Protein AF-A0A7S1DM50-F1 (afdb_monomer_lite)

pLDDT: mean 84.43, std 5.71, range [54.41, 92.31]

Secondary structure (DSSP, 8-state):
-HHHHHHHHHHTT-HHHHHHHHHHHHHHS-TT-HHHHHHHHHHHHHHHHHHS-HHHHHHHHHHHHHHS-HHHHHHHHHHHHTTSS-HHHHHHHHHHHHHHSTT-HHHHHHHHHT-

InterPro domains:
  IPR011990 Tetratricopeptide-like helical domain superfamily [G3DSA:1.25.40.10] (1-111)
  IPR045209 rRNA biogenesis protein Rrp5 [PTHR23270] (1-113)

Organism: Hemiselmis andersenii (NCBI:txid464988)

Structure (mmCIF, N/CA/C/O backbone):
data_AF-A0A7S1DM50-F1
#
_entry.id   AF-A0A7S1DM50-F1
#
loop_
_atom_site.group_PDB
_atom_site.id
_atom_site.type_symbol
_atom_site.label_atom_id
_atom_site.label_alt_id
_atom_site.label_comp_id
_atom_site.label_asym_id
_atom_site.label_entity_id
_atom_site.label_seq_id
_atom_site.pdbx_PDB_ins_code
_atom_site.Cartn_x
_atom_site.Cartn_y
_atom_site.Cartn_z
_atom_site.occupancy
_atom_site.B_iso_or_equiv
_atom_site.auth_seq_id
_atom_site.auth_comp_id
_atom_site.auth_asym_id
_atom_site.auth_atom_id
_atom_site.pdbx_PDB_model_num
ATOM 1 N N . ILE A 1 1 ? -9.787 2.424 -13.751 1.00 76.31 1 ILE A N 1
ATOM 2 C CA . ILE A 1 1 ? -8.962 2.059 -14.952 1.00 76.31 1 ILE A CA 1
ATOM 3 C C . ILE A 1 1 ? -7.486 1.822 -14.600 1.00 76.31 1 ILE A C 1
ATOM 5 O O . ILE A 1 1 ? -6.900 0.855 -15.076 1.00 76.31 1 ILE A O 1
ATOM 9 N N . TRP A 1 2 ? -6.909 2.631 -13.709 1.00 88.25 2 TRP A N 1
ATOM 10 C CA . TRP A 1 2 ? -5.494 2.584 -13.318 1.00 88.25 2 TRP A CA 1
ATOM 11 C C . TRP A 1 2 ? -4.970 1.227 -12.831 1.00 88.25 2 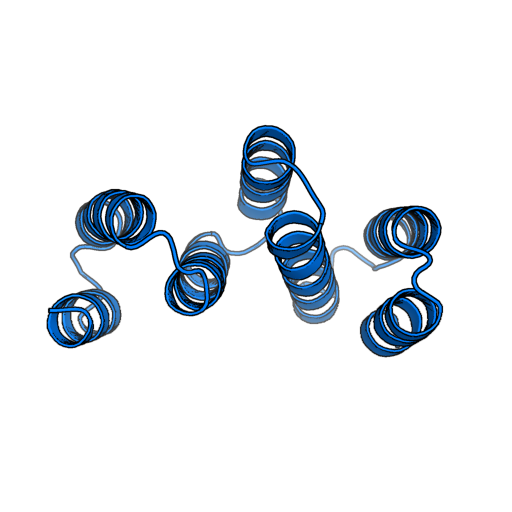TRP A C 1
ATOM 13 O O . TRP A 1 2 ? -3.912 0.806 -13.276 1.00 88.25 2 TRP A O 1
ATOM 23 N N . ILE A 1 3 ? -5.721 0.497 -11.999 1.00 85.12 3 ILE A N 1
ATOM 24 C CA . ILE A 1 3 ? -5.283 -0.811 -11.466 1.00 85.12 3 ILE A CA 1
ATOM 25 C C . ILE A 1 3 ? -5.034 -1.825 -12.590 1.00 85.12 3 ILE A C 1
ATOM 27 O O . ILE A 1 3 ? -4.040 -2.541 -12.569 1.00 85.12 3 ILE A O 1
ATOM 31 N N . LYS A 1 4 ? -5.913 -1.859 -13.602 1.00 86.88 4 LYS A N 1
ATOM 32 C CA . LYS A 1 4 ? -5.754 -2.746 -14.765 1.00 86.88 4 LYS A CA 1
ATOM 33 C C . LYS A 1 4 ? -4.503 -2.386 -15.564 1.00 86.88 4 LYS A C 1
ATOM 35 O O . LYS A 1 4 ? -3.818 -3.270 -16.059 1.00 86.88 4 LYS A O 1
ATOM 40 N N . TYR A 1 5 ? -4.196 -1.093 -15.656 1.00 85.81 5 TYR A N 1
ATOM 41 C CA . TYR A 1 5 ? -3.007 -0.618 -16.350 1.00 85.81 5 TYR A CA 1
ATOM 42 C C . TYR A 1 5 ? -1.718 -0.952 -15.583 1.00 85.81 5 TYR A C 1
ATOM 44 O O . TYR A 1 5 ? -0.751 -1.395 -16.189 1.00 85.81 5 TYR A O 1
ATOM 52 N N . VAL A 1 6 ? -1.724 -0.843 -14.251 1.00 86.81 6 VAL A N 1
ATOM 53 C CA . VAL A 1 6 ? -0.617 -1.311 -13.395 1.00 86.81 6 VAL A CA 1
ATOM 54 C C . VAL A 1 6 ? -0.417 -2.823 -13.537 1.00 86.81 6 VAL A C 1
ATOM 56 O O . VAL A 1 6 ? 0.709 -3.274 -13.717 1.00 86.81 6 VAL A O 1
ATOM 59 N N . ALA A 1 7 ? -1.501 -3.605 -13.524 1.00 85.75 7 ALA A N 1
ATOM 60 C CA . ALA A 1 7 ? -1.441 -5.058 -13.683 1.00 85.75 7 ALA A CA 1
ATOM 61 C C . ALA A 1 7 ? -0.866 -5.489 -15.044 1.00 85.75 7 ALA A C 1
ATOM 63 O O . ALA A 1 7 ? -0.141 -6.477 -15.108 1.00 85.75 7 ALA A O 1
ATOM 64 N N . LEU A 1 8 ? -1.141 -4.737 -16.115 1.00 88.56 8 LEU A N 1
ATOM 65 C CA . LEU A 1 8 ? -0.565 -4.985 -17.438 1.00 88.56 8 LEU A CA 1
ATOM 66 C C . LEU A 1 8 ? 0.966 -4.845 -17.425 1.00 88.56 8 LEU A C 1
ATOM 68 O O . LEU A 1 8 ? 1.663 -5.726 -17.919 1.00 88.56 8 LEU A O 1
ATOM 72 N N . HIS A 1 9 ? 1.490 -3.770 -16.827 1.00 86.06 9 HIS A N 1
ATOM 73 C CA . HIS A 1 9 ? 2.943 -3.579 -16.689 1.00 86.06 9 HIS A CA 1
ATOM 74 C C . HIS A 1 9 ? 3.573 -4.646 -15.793 1.00 86.06 9 HIS A C 1
ATOM 76 O O . HIS A 1 9 ? 4.673 -5.114 -16.077 1.00 86.06 9 HIS A O 1
ATOM 82 N N . LEU A 1 10 ? 2.843 -5.109 -14.775 1.00 84.50 10 LEU A N 1
ATOM 83 C CA . LEU A 1 10 ? 3.293 -6.203 -13.919 1.00 84.50 10 LEU A CA 1
ATOM 84 C C . LEU A 1 10 ? 3.406 -7.536 -14.675 1.00 84.50 10 LEU A C 1
ATOM 86 O O . LEU A 1 10 ? 4.378 -8.260 -14.492 1.00 84.50 10 LEU A O 1
ATOM 90 N N . GLN A 1 11 ? 2.455 -7.842 -15.565 1.00 86.25 11 GLN A N 1
ATOM 91 C CA . GLN A 1 11 ? 2.522 -9.024 -16.438 1.00 86.25 11 GLN A CA 1
ATOM 92 C C . GLN A 1 11 ? 3.702 -8.972 -17.415 1.00 86.25 11 GLN A C 1
ATOM 94 O O . GLN A 1 11 ? 4.223 -10.013 -17.802 1.00 86.25 11 GLN A O 1
ATOM 99 N N . MET A 1 12 ? 4.140 -7.770 -17.790 1.00 87.00 12 MET A N 1
ATOM 100 C CA . MET A 1 12 ? 5.324 -7.549 -18.626 1.00 87.00 12 MET A CA 1
ATOM 101 C C . MET A 1 12 ? 6.633 -7.522 -17.819 1.00 87.00 12 MET A C 1
ATOM 103 O O . MET A 1 12 ? 7.682 -7.243 -18.392 1.00 87.00 12 MET A O 1
ATOM 107 N N . ALA A 1 13 ? 6.578 -7.790 -16.507 1.00 84.56 13 ALA A N 1
ATOM 108 C CA . ALA A 1 13 ? 7.695 -7.678 -15.567 1.00 84.56 13 ALA A CA 1
ATOM 109 C C . ALA A 1 13 ? 8.353 -6.280 -15.525 1.00 84.56 13 ALA A C 1
ATOM 111 O O . ALA A 1 13 ? 9.498 -6.137 -15.099 1.00 84.56 13 ALA A O 1
ATOM 112 N N . ASP A 1 14 ? 7.626 -5.231 -15.924 1.00 88.50 14 ASP A N 1
ATOM 113 C CA . ASP A 1 14 ? 8.122 -3.855 -15.947 1.00 88.50 14 ASP A CA 1
ATOM 114 C C . ASP A 1 14 ? 7.691 -3.100 -14.679 1.00 88.50 14 ASP A C 1
ATOM 116 O O . ASP A 1 14 ? 6.687 -2.378 -14.631 1.00 88.50 14 ASP A O 1
ATOM 120 N N . ILE A 1 15 ? 8.450 -3.328 -13.607 1.00 87.56 15 ILE A N 1
ATOM 121 C CA . ILE A 1 15 ? 8.150 -2.832 -12.257 1.00 87.56 15 ILE A CA 1
ATOM 122 C C . ILE A 1 15 ? 8.304 -1.305 -12.194 1.00 87.56 15 ILE A C 1
ATOM 124 O O . ILE A 1 15 ? 7.476 -0.617 -11.592 1.00 87.56 15 ILE A O 1
ATOM 128 N N . ASP A 1 16 ? 9.313 -0.750 -12.865 1.00 87.81 16 ASP A N 1
ATOM 129 C CA . ASP A 1 16 ? 9.572 0.691 -12.852 1.00 87.81 16 ASP A CA 1
ATOM 130 C C . ASP A 1 16 ? 8.499 1.470 -13.612 1.00 87.81 16 ASP A C 1
ATOM 132 O O . ASP A 1 16 ? 8.023 2.507 -13.129 1.00 87.81 16 ASP A O 1
ATOM 136 N N . LYS A 1 17 ? 8.016 0.949 -14.751 1.00 89.06 17 LYS A N 1
ATOM 137 C CA . LYS A 1 17 ? 6.850 1.550 -15.413 1.00 89.06 17 LYS A CA 1
ATOM 138 C C . LYS A 1 17 ? 5.594 1.414 -14.568 1.00 89.06 17 LYS A C 1
ATOM 140 O O . LYS A 1 17 ? 4.831 2.377 -14.487 1.00 89.06 17 LYS A O 1
ATOM 145 N N . ALA A 1 18 ? 5.381 0.286 -13.892 1.00 89.62 18 ALA A N 1
ATOM 146 C CA . ALA A 1 18 ? 4.245 0.128 -12.988 1.00 89.62 18 ALA A CA 1
ATOM 147 C C . ALA A 1 18 ? 4.274 1.159 -11.835 1.00 89.62 18 ALA A C 1
ATOM 149 O O . ALA A 1 18 ? 3.249 1.793 -11.558 1.00 89.62 18 ALA A O 1
ATOM 150 N N . ARG A 1 19 ? 5.446 1.437 -11.241 1.00 89.50 19 ARG A N 1
ATOM 151 C CA . ARG A 1 19 ? 5.634 2.526 -10.259 1.00 89.50 19 ARG A CA 1
ATOM 152 C C . ARG A 1 19 ? 5.317 3.898 -10.849 1.00 89.50 19 ARG A C 1
ATOM 154 O O . ARG A 1 19 ? 4.571 4.673 -10.243 1.00 89.50 19 ARG A O 1
ATOM 161 N N . ALA A 1 20 ? 5.832 4.193 -12.042 1.00 91.38 20 ALA A N 1
ATOM 162 C CA . ALA A 1 20 ? 5.581 5.460 -12.727 1.00 91.38 20 ALA A CA 1
ATOM 163 C C . ALA A 1 20 ? 4.089 5.661 -13.041 1.00 91.38 20 ALA A C 1
ATOM 165 O O . ALA A 1 20 ? 3.559 6.768 -12.903 1.00 91.38 20 ALA A O 1
ATOM 166 N N . VAL A 1 21 ? 3.385 4.587 -13.408 1.00 92.31 21 VAL A N 1
ATOM 167 C CA . VAL A 1 21 ? 1.937 4.598 -13.629 1.00 92.31 21 VAL A CA 1
ATOM 168 C C . VAL A 1 21 ? 1.181 4.886 -12.337 1.00 92.31 21 VAL A C 1
ATOM 170 O O . VAL A 1 21 ? 0.300 5.744 -12.355 1.00 92.31 21 VAL A O 1
ATOM 173 N N . CYS A 1 22 ? 1.533 4.246 -11.218 1.00 90.62 22 CYS A N 1
ATOM 174 C CA . CYS A 1 22 ? 0.941 4.554 -9.913 1.00 90.62 22 CYS A CA 1
ATOM 175 C C . CYS A 1 22 ? 1.150 6.028 -9.537 1.00 90.62 22 CYS A C 1
ATOM 177 O O . CYS A 1 22 ? 0.199 6.709 -9.156 1.00 90.62 22 CYS A O 1
ATOM 179 N N . ALA A 1 23 ? 2.366 6.555 -9.704 1.00 90.00 23 ALA A N 1
ATOM 180 C CA . ALA A 1 23 ? 2.671 7.956 -9.414 1.00 90.00 23 ALA A CA 1
ATOM 181 C C . ALA A 1 23 ? 1.882 8.928 -10.311 1.00 90.00 23 ALA A C 1
ATOM 183 O O . ALA A 1 23 ? 1.382 9.949 -9.836 1.00 90.00 23 ALA A O 1
ATOM 184 N N . ARG A 1 24 ? 1.726 8.608 -11.602 1.00 92.31 24 ARG A N 1
ATOM 185 C CA . ARG A 1 24 ? 0.893 9.389 -12.527 1.00 92.31 24 ARG A CA 1
ATOM 186 C C . ARG A 1 24 ? -0.580 9.330 -12.127 1.00 92.31 24 ARG A C 1
ATOM 188 O O . ARG A 1 24 ? -1.221 10.372 -12.064 1.00 92.31 24 ARG A O 1
ATOM 195 N N . ALA A 1 25 ? -1.093 8.145 -11.808 1.00 91.38 25 ALA A N 1
ATOM 196 C CA . ALA A 1 25 ? -2.472 7.957 -11.378 1.00 91.38 25 ALA A CA 1
ATOM 197 C C . ALA A 1 25 ? -2.792 8.803 -10.137 1.00 91.38 25 ALA A C 1
ATOM 199 O O . ALA A 1 25 ? -3.779 9.529 -10.137 1.00 91.38 25 ALA A O 1
ATOM 200 N N . LEU A 1 26 ? -1.921 8.793 -9.122 1.00 88.75 26 LEU A N 1
ATOM 201 C CA . LEU A 1 26 ? -2.103 9.590 -7.904 1.00 88.75 26 LEU A CA 1
ATOM 202 C C . LEU A 1 26 ? -2.120 11.105 -8.162 1.00 88.75 26 LEU A C 1
ATOM 204 O O . LEU A 1 26 ? -2.826 11.823 -7.461 1.00 88.75 26 LEU A O 1
ATOM 208 N N . LYS A 1 27 ? -1.384 11.588 -9.171 1.00 89.69 27 LYS A N 1
ATOM 209 C CA . LYS A 1 27 ? -1.407 13.001 -9.589 1.00 89.69 27 LYS A CA 1
ATOM 210 C C . LYS A 1 27 ? -2.635 13.359 -10.429 1.00 89.69 27 LYS A C 1
ATOM 212 O O . LYS A 1 27 ? -3.074 14.502 -10.399 1.00 89.69 27 LYS A O 1
ATOM 217 N N . SER A 1 28 ? -3.149 12.414 -11.215 1.00 89.75 28 SER A N 1
ATOM 218 C CA . SER A 1 28 ? -4.261 12.644 -12.144 1.00 89.75 28 SER A CA 1
ATOM 219 C C . SER A 1 28 ? -5.640 12.433 -11.519 1.00 89.75 28 SER A C 1
ATOM 221 O O . SER A 1 28 ? -6.607 13.035 -11.978 1.00 89.75 28 SER A O 1
ATOM 223 N N . ILE A 1 29 ? -5.758 11.572 -10.506 1.00 88.56 29 ILE A N 1
ATOM 224 C CA . ILE A 1 29 ? -7.027 11.314 -9.818 1.00 88.56 29 ILE A CA 1
ATOM 225 C C . ILE A 1 29 ? -7.431 12.552 -9.013 1.00 88.56 29 ILE A C 1
ATOM 227 O O . ILE A 1 29 ? -6.640 13.110 -8.252 1.00 88.56 29 ILE A O 1
ATOM 231 N N . ASN A 1 30 ? -8.687 12.972 -9.167 1.00 87.19 30 ASN A N 1
ATOM 232 C CA . ASN A 1 30 ? -9.244 14.085 -8.408 1.00 87.19 30 ASN A CA 1
ATOM 233 C C . ASN A 1 30 ? -9.265 13.737 -6.911 1.00 87.19 30 ASN A C 1
ATOM 235 O O . ASN A 1 30 ? -9.648 12.634 -6.533 1.00 87.19 30 ASN A O 1
ATOM 239 N N . PHE A 1 31 ? -8.911 14.686 -6.043 1.00 82.19 31 PHE A N 1
ATOM 240 C CA . PHE A 1 31 ? -8.912 14.489 -4.591 1.00 82.19 31 PHE A CA 1
ATOM 241 C C . PHE A 1 31 ? -10.275 14.053 -4.029 1.00 82.19 31 PHE A C 1
ATOM 243 O O . PHE A 1 31 ? -10.311 13.420 -2.979 1.00 82.19 31 PHE A O 1
ATOM 250 N N . ARG A 1 32 ? -11.379 14.371 -4.723 1.00 86.56 32 ARG A N 1
ATOM 251 C CA . ARG A 1 32 ? -12.737 13.933 -4.359 1.00 86.56 32 ARG A CA 1
ATOM 252 C C . ARG A 1 32 ? -12.969 12.435 -4.584 1.00 86.56 32 ARG A C 1
ATOM 254 O O . ARG A 1 32 ? -13.818 11.847 -3.926 1.00 86.56 32 ARG A O 1
ATOM 261 N N . GLU A 1 33 ? -12.204 11.814 -5.479 1.00 87.19 33 GLU A N 1
ATOM 262 C CA . GLU A 1 33 ? -12.284 10.387 -5.805 1.00 87.19 33 GLU A CA 1
ATOM 263 C C . GLU A 1 33 ? -11.424 9.558 -4.838 1.00 87.19 33 GLU A C 1
ATOM 265 O O . GLU A 1 33 ? -10.468 8.872 -5.218 1.00 87.19 33 GLU A O 1
ATOM 270 N N . GLU A 1 34 ? -11.752 9.626 -3.545 1.00 85.12 34 GLU A N 1
ATOM 271 C CA . GLU A 1 34 ? -10.983 8.962 -2.486 1.00 85.12 34 GLU A CA 1
ATOM 272 C C . GLU A 1 34 ? -10.884 7.444 -2.687 1.00 85.12 34 GLU A C 1
ATOM 274 O O . GLU A 1 34 ? -9.853 6.847 -2.377 1.00 85.12 34 GLU A O 1
ATOM 279 N N . GLY A 1 35 ? -11.934 6.819 -3.232 1.00 86.38 35 GLY A N 1
ATOM 280 C CA . GLY A 1 35 ? -11.975 5.381 -3.500 1.00 86.38 35 GLY A CA 1
ATOM 281 C C . GLY A 1 35 ? -11.000 4.952 -4.597 1.00 86.38 35 GLY A C 1
ATOM 282 O O . GLY A 1 35 ? -10.229 4.012 -4.402 1.00 86.38 35 GLY A O 1
ATOM 283 N N . GLU A 1 36 ? -10.982 5.658 -5.732 1.00 86.88 36 GLU A N 1
ATOM 284 C CA . GLU A 1 36 ? -10.020 5.383 -6.806 1.00 86.88 36 GLU A CA 1
ATOM 285 C C . GLU A 1 36 ? -8.584 5.611 -6.323 1.00 86.88 36 GLU A C 1
ATOM 287 O O . GLU A 1 36 ? -7.715 4.766 -6.553 1.00 86.88 36 GLU A O 1
ATOM 292 N N . ARG A 1 37 ? -8.338 6.703 -5.587 1.00 88.38 37 ARG A N 1
ATOM 293 C CA . ARG A 1 37 ? -7.009 7.006 -5.043 1.00 88.38 37 ARG A CA 1
ATOM 294 C C . ARG A 1 37 ? -6.549 5.951 -4.038 1.00 88.38 37 ARG A C 1
ATOM 296 O O . ARG A 1 37 ? -5.410 5.492 -4.111 1.00 88.38 37 ARG A O 1
ATOM 303 N N . PHE A 1 38 ? -7.436 5.530 -3.138 1.00 8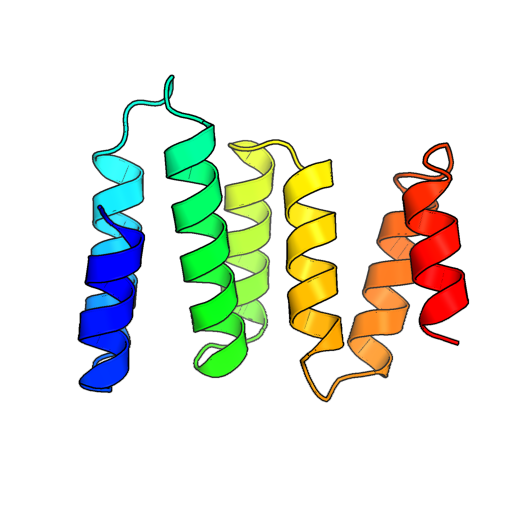9.75 38 PHE A N 1
ATOM 304 C CA . PHE A 1 38 ? -7.167 4.456 -2.184 1.00 89.75 38 PHE A CA 1
ATOM 305 C C . PHE A 1 38 ? -6.763 3.165 -2.900 1.00 89.75 38 PHE A C 1
ATOM 307 O O . PHE A 1 38 ? -5.760 2.551 -2.545 1.00 89.75 38 PHE A O 1
ATOM 314 N N . ASN A 1 39 ? -7.489 2.786 -3.951 1.00 90.38 39 ASN A N 1
ATOM 315 C CA . ASN A 1 39 ? -7.183 1.577 -4.706 1.00 90.38 39 ASN A CA 1
ATOM 316 C C . ASN A 1 39 ? -5.809 1.637 -5.393 1.00 90.38 39 ASN A C 1
ATOM 318 O O . ASN A 1 39 ? -5.107 0.627 -5.447 1.00 90.38 39 ASN A O 1
ATOM 322 N N . VAL A 1 40 ? -5.400 2.808 -5.893 1.00 91.62 40 VAL A N 1
ATOM 323 C CA . VAL A 1 40 ? -4.059 3.000 -6.467 1.00 91.62 40 VAL A CA 1
ATOM 324 C C . VAL A 1 40 ? -2.974 2.902 -5.395 1.00 91.62 40 VAL A C 1
ATOM 326 O O . VAL A 1 40 ? -1.957 2.256 -5.636 1.00 91.62 40 VAL A O 1
ATOM 329 N N . TYR A 1 41 ? -3.190 3.466 -4.203 1.00 92.00 41 TYR A N 1
ATOM 330 C CA . TYR A 1 41 ? -2.255 3.286 -3.087 1.00 92.00 41 TYR A CA 1
ATOM 331 C C . TYR A 1 41 ? -2.119 1.818 -2.687 1.00 92.00 41 TYR A C 1
ATOM 333 O O . TYR A 1 41 ? -1.001 1.343 -2.527 1.00 92.00 41 TYR A O 1
ATOM 341 N N . VAL A 1 42 ? -3.224 1.075 -2.592 1.00 89.94 42 VAL A N 1
ATOM 342 C CA . VAL A 1 42 ? -3.182 -0.367 -2.305 1.00 89.94 42 VAL A CA 1
ATOM 343 C C . VAL A 1 42 ? -2.410 -1.121 -3.390 1.00 89.94 42 VAL A C 1
ATOM 345 O O . VAL A 1 42 ? -1.573 -1.960 -3.070 1.00 89.94 42 VAL A O 1
ATOM 348 N N . ALA A 1 43 ? -2.629 -0.802 -4.670 1.00 89.75 43 ALA A N 1
ATOM 349 C CA . ALA A 1 43 ? -1.872 -1.401 -5.768 1.00 89.75 43 ALA A CA 1
ATOM 350 C C . ALA A 1 43 ? -0.367 -1.091 -5.675 1.00 89.75 43 ALA A C 1
ATOM 352 O O . ALA A 1 43 ? 0.453 -1.985 -5.867 1.00 89.75 43 ALA A O 1
ATOM 353 N N . ARG A 1 44 ? -0.002 0.149 -5.324 1.00 90.00 44 ARG A N 1
ATOM 354 C CA . ARG A 1 44 ? 1.395 0.556 -5.126 1.00 90.00 44 ARG A CA 1
ATOM 355 C C . ARG A 1 44 ? 2.040 -0.162 -3.939 1.00 90.00 44 ARG A C 1
ATOM 357 O O . ARG A 1 44 ? 3.150 -0.655 -4.079 1.00 90.00 44 ARG A O 1
ATOM 364 N N . LEU A 1 45 ? 1.340 -0.277 -2.809 1.00 90.75 45 LEU A N 1
ATOM 365 C CA . LEU A 1 45 ? 1.828 -0.999 -1.627 1.00 90.75 45 LEU A CA 1
ATOM 366 C C . LEU A 1 45 ? 2.011 -2.498 -1.903 1.00 90.75 45 LEU A C 1
ATOM 368 O O . LEU A 1 45 ? 3.009 -3.071 -1.482 1.00 90.75 45 LEU A O 1
ATOM 372 N N . ASN A 1 46 ? 1.097 -3.126 -2.651 1.00 88.50 46 ASN A N 1
ATOM 373 C CA . ASN A 1 46 ? 1.260 -4.518 -3.089 1.00 88.50 46 ASN A CA 1
ATOM 374 C C . ASN A 1 46 ? 2.526 -4.699 -3.936 1.00 88.50 46 ASN A C 1
ATOM 376 O O . ASN A 1 46 ? 3.256 -5.668 -3.758 1.00 88.50 46 ASN A O 1
ATOM 380 N N . LEU A 1 47 ? 2.786 -3.756 -4.844 1.00 87.81 47 LEU A N 1
ATOM 381 C CA . LEU A 1 47 ? 3.952 -3.796 -5.716 1.00 87.81 47 LEU A CA 1
ATOM 382 C C . LEU A 1 47 ? 5.255 -3.638 -4.924 1.00 87.81 47 LEU A C 1
ATOM 384 O O . LEU A 1 47 ? 6.161 -4.449 -5.100 1.00 87.81 47 LEU A O 1
ATOM 388 N N . GLU A 1 48 ? 5.337 -2.664 -4.013 1.00 87.38 48 GLU A N 1
ATOM 389 C CA . GLU A 1 48 ? 6.533 -2.495 -3.173 1.00 87.38 48 GLU A CA 1
ATOM 390 C C . GLU A 1 48 ? 6.724 -3.653 -2.187 1.00 87.38 48 GLU A C 1
ATOM 392 O O . GLU A 1 48 ? 7.855 -4.022 -1.898 1.00 87.38 48 GLU A O 1
ATOM 397 N N . SER A 1 49 ? 5.648 -4.286 -1.713 1.00 85.56 49 SER A N 1
ATOM 398 C CA . SER A 1 49 ? 5.775 -5.470 -0.857 1.00 85.56 49 SER A CA 1
ATOM 399 C C . SER A 1 49 ? 6.319 -6.694 -1.597 1.00 85.56 49 SER A C 1
ATOM 401 O O . SER A 1 49 ? 6.884 -7.569 -0.950 1.00 85.56 49 SER A O 1
ATOM 403 N N . MET A 1 50 ? 6.113 -6.795 -2.914 1.00 84.12 50 MET A N 1
ATOM 404 C CA . MET A 1 50 ? 6.579 -7.932 -3.718 1.00 84.12 50 MET A CA 1
ATOM 405 C C . MET A 1 50 ? 7.953 -7.698 -4.353 1.00 84.12 50 MET A C 1
AT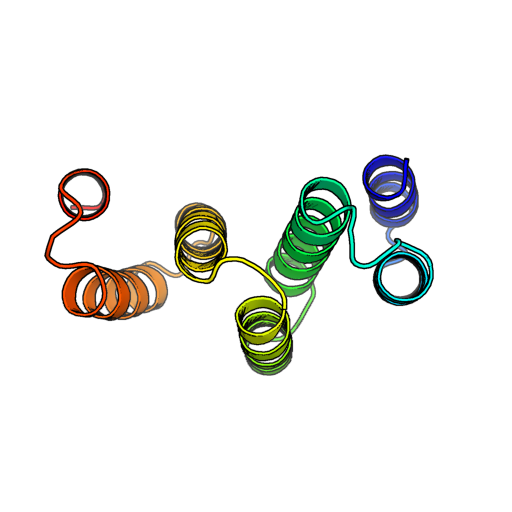OM 407 O O . MET A 1 50 ? 8.718 -8.645 -4.507 1.00 84.12 50 MET A O 1
ATOM 411 N N . TYR A 1 51 ? 8.258 -6.459 -4.745 1.00 84.38 51 TYR A N 1
ATOM 412 C CA . TYR A 1 51 ? 9.430 -6.133 -5.571 1.00 84.38 51 TYR A CA 1
ATOM 413 C C . TYR A 1 51 ? 10.261 -4.955 -5.047 1.00 84.38 51 TYR A C 1
ATOM 415 O O . TYR A 1 51 ? 11.261 -4.580 -5.661 1.00 84.38 51 TYR A O 1
ATOM 423 N N . GLY A 1 52 ? 9.810 -4.307 -3.977 1.00 81.81 52 GLY A N 1
ATOM 424 C CA . GLY A 1 52 ? 10.455 -3.142 -3.390 1.00 81.81 52 GLY A CA 1
ATOM 425 C C . GLY A 1 52 ? 11.234 -3.474 -2.128 1.00 81.81 52 GLY A C 1
ATOM 426 O O . GLY A 1 52 ? 11.414 -4.631 -1.746 1.00 81.81 52 GLY A O 1
ATOM 427 N N . THR A 1 53 ? 11.693 -2.417 -1.466 1.00 84.56 53 THR A N 1
ATOM 428 C CA . THR A 1 53 ? 12.302 -2.509 -0.142 1.00 84.56 53 THR A CA 1
ATOM 429 C C . THR A 1 53 ? 11.287 -2.164 0.942 1.00 84.56 53 THR A C 1
ATOM 431 O O . THR A 1 53 ? 10.283 -1.480 0.719 1.00 84.56 53 THR A O 1
ATOM 434 N N . ARG A 1 54 ? 11.567 -2.603 2.171 1.00 80.94 54 ARG A N 1
ATOM 435 C CA . ARG A 1 54 ? 10.727 -2.270 3.325 1.00 80.94 54 ARG A CA 1
ATOM 436 C C . ARG A 1 54 ? 10.707 -0.770 3.627 1.00 80.94 54 ARG A C 1
ATOM 438 O O . ARG A 1 54 ? 9.697 -0.268 4.113 1.00 80.94 54 ARG A O 1
ATOM 445 N N . GLU A 1 55 ? 11.796 -0.063 3.342 1.00 84.94 55 GLU A N 1
ATOM 446 C CA . GLU A 1 55 ? 11.892 1.386 3.534 1.00 84.94 55 GLU A CA 1
ATOM 447 C C . GLU A 1 55 ? 10.953 2.127 2.579 1.00 84.94 55 GLU A C 1
ATOM 449 O O . GLU A 1 55 ? 10.153 2.955 3.024 1.00 84.94 55 GLU A O 1
ATOM 454 N N . ASP A 1 56 ? 10.963 1.752 1.297 1.00 85.50 56 ASP A N 1
ATOM 455 C CA . ASP A 1 56 ? 10.065 2.320 0.288 1.00 85.50 56 ASP A CA 1
ATOM 456 C C . ASP A 1 56 ? 8.599 2.036 0.623 1.00 85.50 56 ASP A C 1
ATOM 458 O O . ASP A 1 56 ? 7.759 2.940 0.583 1.00 85.50 56 ASP A O 1
ATOM 462 N N . LEU A 1 57 ? 8.291 0.799 1.029 1.00 87.12 57 LEU A N 1
ATOM 463 C CA . LEU A 1 57 ? 6.947 0.408 1.450 1.00 87.12 57 LEU A CA 1
ATOM 464 C C . LEU A 1 57 ? 6.446 1.278 2.612 1.00 87.12 57 LEU A C 1
ATOM 466 O O . LEU A 1 57 ? 5.322 1.784 2.566 1.00 87.12 57 LEU A O 1
ATOM 470 N N . MET A 1 58 ? 7.274 1.472 3.643 1.00 85.81 58 MET A N 1
ATOM 471 C CA . MET A 1 58 ? 6.911 2.266 4.819 1.00 85.81 58 MET A CA 1
ATOM 472 C C . MET A 1 58 ? 6.773 3.754 4.488 1.00 85.81 58 MET A C 1
ATOM 474 O O . MET A 1 58 ? 5.794 4.374 4.902 1.00 85.81 58 MET A O 1
ATOM 478 N N . SER A 1 59 ? 7.680 4.312 3.681 1.00 89.31 59 SER A N 1
ATOM 479 C CA . SER A 1 59 ? 7.594 5.700 3.208 1.00 89.31 59 SER A CA 1
ATOM 480 C C . SER A 1 59 ? 6.285 5.956 2.450 1.00 89.31 59 SER A C 1
ATOM 482 O O . SER A 1 59 ? 5.544 6.900 2.742 1.00 89.31 59 SER A O 1
ATOM 484 N N . GLN A 1 60 ? 5.934 5.051 1.532 1.00 88.56 60 GLN A N 1
ATOM 485 C CA . GLN A 1 60 ? 4.692 5.135 0.766 1.00 88.56 60 GLN A CA 1
ATOM 486 C C . GLN A 1 60 ? 3.449 4.937 1.630 1.00 88.56 60 GLN A C 1
ATOM 488 O O . GLN A 1 60 ? 2.427 5.591 1.411 1.00 88.56 60 GLN A O 1
ATOM 493 N N . PHE A 1 61 ? 3.522 4.068 2.635 1.00 88.56 61 PHE A N 1
ATOM 494 C CA . PHE A 1 61 ? 2.435 3.866 3.581 1.00 88.56 61 PHE A CA 1
ATOM 495 C C . PHE A 1 61 ? 2.164 5.108 4.438 1.00 88.56 61 PHE A C 1
ATOM 497 O O . PHE A 1 61 ? 1.002 5.464 4.658 1.00 88.56 61 PHE A O 1
ATOM 504 N N . GLU A 1 62 ? 3.210 5.793 4.899 1.00 88.44 62 GLU A N 1
ATOM 505 C CA . GLU A 1 62 ? 3.076 7.041 5.650 1.00 88.44 62 GLU A CA 1
ATOM 506 C C . GLU A 1 62 ? 2.455 8.154 4.804 1.00 88.44 62 GLU A C 1
ATOM 508 O O . GLU A 1 62 ? 1.566 8.865 5.278 1.00 88.44 62 GLU A O 1
ATOM 513 N N . GLU A 1 63 ? 2.872 8.282 3.542 1.00 88.56 63 GLU A N 1
ATOM 514 C CA . GLU A 1 63 ? 2.274 9.221 2.591 1.00 88.56 63 GLU A CA 1
ATOM 515 C C . GLU A 1 63 ? 0.791 8.895 2.350 1.00 88.56 63 GLU A C 1
ATOM 517 O O . GLU A 1 63 ? -0.076 9.769 2.459 1.00 88.56 63 GLU A O 1
ATOM 522 N N . ALA A 1 64 ? 0.477 7.619 2.116 1.00 88.69 64 ALA A N 1
ATOM 523 C CA . ALA A 1 64 ? -0.887 7.153 1.910 1.00 88.69 64 ALA A CA 1
ATOM 524 C C . ALA A 1 64 ? -1.779 7.433 3.133 1.00 88.69 64 ALA A C 1
ATOM 526 O O . ALA A 1 64 ? -2.919 7.866 2.965 1.00 88.69 64 ALA A O 1
ATOM 527 N N . CYS A 1 65 ? -1.268 7.246 4.357 1.00 87.94 65 CYS A N 1
ATOM 528 C CA . CYS A 1 65 ? -2.006 7.502 5.599 1.00 87.94 65 CYS A CA 1
ATOM 529 C C . CYS A 1 65 ? -2.337 8.982 5.832 1.00 87.94 65 CYS A C 1
ATOM 531 O O . CYS A 1 65 ? -3.280 9.269 6.567 1.00 87.94 65 CYS A O 1
ATOM 533 N N . LYS A 1 66 ? -1.573 9.917 5.251 1.00 86.62 66 LYS A N 1
ATOM 534 C CA . LYS A 1 66 ? -1.872 11.360 5.327 1.00 86.62 66 LYS A CA 1
ATOM 535 C C . LYS A 1 66 ? -3.027 11.749 4.411 1.00 86.62 66 LYS A C 1
ATOM 537 O O . LYS A 1 66 ? -3.743 12.704 4.693 1.00 86.62 66 LYS A O 1
ATOM 542 N N . LEU A 1 67 ? -3.175 11.032 3.301 1.00 83.75 67 LEU A N 1
ATOM 543 C CA . LEU A 1 67 ? -4.126 11.369 2.252 1.00 83.75 67 LEU A CA 1
ATOM 544 C C . LEU A 1 67 ? -5.426 10.573 2.388 1.00 83.75 67 LEU A C 1
ATOM 546 O O . LEU A 1 67 ? -6.499 11.139 2.208 1.00 83.75 67 LEU A O 1
ATOM 550 N N . CYS A 1 68 ? -5.355 9.281 2.701 1.00 84.69 68 CYS A N 1
ATOM 551 C CA . CYS A 1 68 ? -6.510 8.386 2.784 1.00 84.69 68 CYS A CA 1
ATOM 552 C C . CYS A 1 68 ? -6.817 7.974 4.231 1.00 84.69 68 CYS A C 1
ATOM 554 O O . CYS A 1 68 ? -6.001 8.157 5.129 1.00 84.69 68 CYS A O 1
ATOM 556 N N . ASP A 1 69 ? -7.980 7.347 4.444 1.00 86.06 69 ASP A N 1
ATOM 557 C CA . ASP A 1 69 ? -8.368 6.805 5.752 1.00 86.06 69 ASP A CA 1
ATOM 558 C C . ASP A 1 69 ? -7.293 5.832 6.286 1.00 86.06 69 ASP A C 1
ATOM 560 O O . ASP A 1 69 ? -7.094 4.741 5.720 1.00 86.06 69 ASP A O 1
ATOM 564 N N . PRO A 1 70 ? -6.623 6.179 7.401 1.00 85.00 70 PRO A N 1
ATOM 565 C CA . PRO A 1 70 ? -5.526 5.387 7.923 1.00 85.00 70 PRO A CA 1
ATOM 566 C C . PRO A 1 70 ? -6.007 4.009 8.375 1.00 85.00 70 PRO A C 1
ATOM 568 O O . PRO A 1 70 ? -5.294 3.031 8.176 1.00 85.00 70 PRO A O 1
ATOM 571 N N . LYS A 1 71 ? -7.222 3.869 8.920 1.00 83.94 71 LYS A N 1
ATOM 572 C CA . LYS A 1 71 ? -7.722 2.572 9.395 1.00 83.94 71 LYS A CA 1
ATOM 573 C C . LYS A 1 71 ? -7.873 1.584 8.240 1.00 83.94 71 LYS A C 1
ATOM 575 O O . LYS A 1 71 ? -7.492 0.418 8.373 1.00 83.94 71 LYS A O 1
ATOM 580 N N . LYS A 1 72 ? -8.391 2.043 7.096 1.00 86.75 72 LYS A N 1
ATOM 581 C CA . LYS A 1 72 ? -8.519 1.205 5.894 1.00 86.75 72 LYS A CA 1
ATOM 582 C C . LYS A 1 72 ? -7.150 0.791 5.361 1.00 86.75 72 LYS A C 1
ATOM 584 O O . LYS A 1 72 ? -6.963 -0.384 5.060 1.00 86.75 72 LYS A O 1
ATOM 589 N N . LEU A 1 73 ? -6.189 1.714 5.314 1.00 88.31 73 LEU A N 1
ATOM 590 C CA . LEU A 1 73 ? -4.827 1.419 4.860 1.00 88.31 73 LEU A CA 1
ATOM 591 C C . LEU A 1 73 ? -4.095 0.440 5.778 1.00 88.31 73 LEU A C 1
ATOM 593 O O . LEU A 1 73 ? -3.522 -0.521 5.279 1.00 88.31 73 LEU A O 1
ATOM 597 N N . HIS A 1 74 ? -4.160 0.620 7.101 1.00 86.81 74 HIS A N 1
ATOM 598 C CA . HIS A 1 74 ? -3.557 -0.325 8.051 1.00 86.81 74 HIS A CA 1
ATOM 599 C C . HIS A 1 74 ? -4.166 -1.725 7.880 1.00 86.81 74 HIS A C 1
ATOM 601 O O . HIS A 1 74 ? -3.448 -2.716 7.910 1.00 86.81 74 HIS A O 1
ATOM 607 N N . THR A 1 75 ? -5.480 -1.813 7.641 1.00 85.50 75 THR A N 1
ATOM 608 C CA . THR A 1 75 ? -6.157 -3.098 7.396 1.00 85.50 75 THR A CA 1
ATOM 609 C C . THR A 1 75 ? -5.701 -3.761 6.093 1.00 85.50 75 THR A C 1
ATOM 611 O O . THR A 1 75 ? -5.558 -4.980 6.050 1.00 85.50 75 THR A O 1
ATOM 614 N N . GLN A 1 76 ? -5.484 -2.979 5.030 1.00 88.56 76 GLN A N 1
ATOM 615 C CA . GLN A 1 76 ? -4.964 -3.504 3.766 1.00 88.56 76 GLN A CA 1
ATOM 616 C C . GLN A 1 76 ? -3.514 -3.948 3.908 1.00 88.56 76 GLN A C 1
ATOM 618 O O . GLN A 1 76 ? -3.206 -5.069 3.533 1.00 88.56 76 GLN A O 1
ATOM 623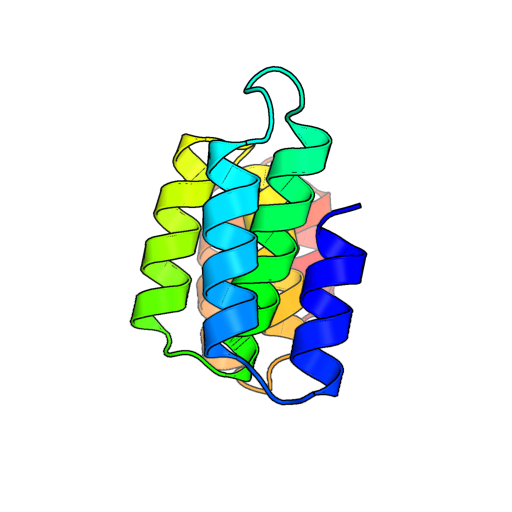 N N . LEU A 1 77 ? -2.654 -3.124 4.514 1.00 86.19 77 LEU A N 1
ATOM 624 C CA . LEU A 1 77 ? -1.250 -3.469 4.721 1.00 86.19 77 LEU A CA 1
ATOM 625 C C . LEU A 1 77 ? -1.097 -4.731 5.579 1.00 86.19 77 LEU A C 1
ATOM 627 O O . LEU A 1 77 ? -0.269 -5.577 5.273 1.00 86.19 77 LEU A O 1
ATOM 631 N N . LEU A 1 78 ? -1.954 -4.912 6.587 1.00 84.56 78 LEU A N 1
ATOM 632 C CA . LEU A 1 78 ? -2.036 -6.169 7.331 1.00 84.56 78 LEU A CA 1
ATOM 633 C C . LEU A 1 78 ? -2.341 -7.365 6.432 1.00 84.56 78 LEU A C 1
ATOM 635 O O . LEU A 1 78 ? -1.643 -8.361 6.517 1.00 84.56 78 LEU A O 1
ATOM 639 N N . GLY A 1 79 ? -3.324 -7.252 5.538 1.00 83.75 79 GLY A N 1
ATOM 640 C CA . GLY A 1 79 ? -3.635 -8.318 4.581 1.00 83.75 79 GLY A CA 1
ATOM 641 C C . GLY A 1 79 ? -2.531 -8.575 3.549 1.00 83.75 79 GLY A C 1
ATOM 642 O O . GLY A 1 79 ? -2.500 -9.647 2.952 1.00 83.75 79 GLY A O 1
ATOM 643 N N . ILE A 1 80 ? -1.641 -7.606 3.316 1.00 85.06 80 ILE A N 1
ATOM 644 C CA . ILE A 1 80 ? -0.440 -7.779 2.488 1.00 85.06 80 ILE A CA 1
ATOM 645 C C . ILE A 1 80 ? 0.621 -8.542 3.281 1.00 85.06 80 ILE A C 1
ATOM 647 O O . ILE A 1 80 ? 1.144 -9.534 2.785 1.00 85.06 80 ILE A O 1
ATOM 651 N N . PHE A 1 81 ? 0.881 -8.137 4.525 1.00 82.31 81 PHE A N 1
ATOM 652 C CA . PHE A 1 81 ? 1.833 -8.813 5.406 1.00 82.31 81 PHE A CA 1
ATOM 653 C C . PHE A 1 81 ? 1.403 -10.238 5.776 1.00 82.31 81 PHE A C 1
ATOM 655 O O . PHE A 1 81 ? 2.247 -11.118 5.785 1.00 82.31 81 PHE A O 1
ATOM 662 N N . GLU A 1 82 ? 0.105 -10.497 5.965 1.00 82.12 82 GLU A N 1
ATOM 663 C CA . GLU A 1 82 ? -0.453 -11.850 6.154 1.00 82.12 82 GLU A CA 1
ATOM 664 C C . GLU A 1 82 ? -0.176 -12.784 4.967 1.00 82.12 82 GLU A 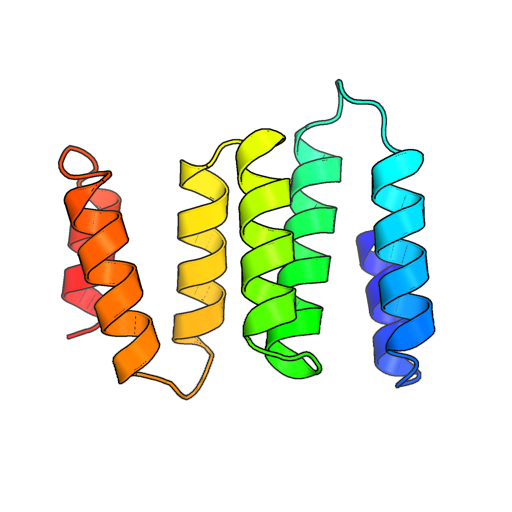C 1
ATOM 666 O O . GLU A 1 82 ? -0.134 -13.998 5.136 1.00 82.12 82 GLU A O 1
ATOM 671 N N . LYS A 1 83 ? -0.031 -12.233 3.756 1.00 78.94 83 LYS A N 1
ATOM 672 C CA . LYS A 1 83 ? 0.347 -13.001 2.560 1.00 78.94 83 LYS A CA 1
ATOM 673 C C . LYS A 1 83 ? 1.858 -13.111 2.385 1.00 78.94 83 LYS A C 1
ATOM 675 O O . LYS A 1 83 ? 2.303 -13.937 1.593 1.00 78.94 83 LYS A O 1
ATOM 680 N N . GLY A 1 84 ? 2.618 -12.245 3.047 1.00 72.50 84 GLY A N 1
ATOM 681 C CA . GLY A 1 84 ? 4.068 -12.331 3.113 1.00 72.50 84 GLY A CA 1
ATOM 682 C C . GLY A 1 84 ? 4.499 -13.391 4.125 1.00 72.50 84 GLY A C 1
ATOM 683 O O . GLY A 1 84 ? 3.771 -13.699 5.063 1.00 72.50 84 GLY A O 1
ATOM 684 N N . ASP A 1 85 ? 5.701 -13.933 3.952 1.00 67.06 85 ASP A N 1
ATOM 685 C CA . ASP A 1 85 ? 6.246 -14.983 4.830 1.00 67.06 85 ASP A CA 1
ATOM 686 C C . ASP A 1 85 ? 6.851 -14.415 6.142 1.00 67.06 85 ASP A C 1
ATOM 688 O O . ASP A 1 85 ? 7.377 -15.130 6.992 1.00 67.06 85 ASP A O 1
ATOM 692 N N . ASP A 1 86 ? 6.753 -13.096 6.350 1.00 74.00 86 ASP A N 1
ATOM 693 C CA . ASP A 1 86 ? 7.352 -12.388 7.485 1.00 74.00 86 ASP A CA 1
ATOM 694 C C . ASP A 1 86 ? 6.417 -12.345 8.708 1.00 74.00 86 ASP A C 1
ATOM 696 O O . ASP A 1 86 ? 5.891 -11.295 9.109 1.00 74.00 86 ASP A O 1
ATOM 700 N N . ALA A 1 87 ? 6.228 -13.494 9.360 1.00 75.56 87 ALA A N 1
ATOM 701 C CA . ALA A 1 87 ? 5.340 -13.632 10.521 1.00 75.56 87 ALA A CA 1
ATOM 702 C C . ALA A 1 87 ? 5.684 -12.667 11.680 1.00 75.56 87 ALA A C 1
ATOM 704 O O . ALA A 1 87 ? 4.793 -12.061 12.280 1.00 75.56 87 ALA A O 1
ATOM 705 N N . GLN A 1 88 ? 6.974 -12.456 11.967 1.00 79.38 88 GLN A N 1
ATOM 706 C CA . GLN A 1 88 ? 7.420 -11.575 13.060 1.00 79.38 88 GLN A CA 1
ATOM 707 C C . GLN A 1 88 ? 7.051 -10.104 12.818 1.00 79.38 88 GLN A C 1
ATOM 709 O O . GLN A 1 88 ? 6.603 -9.393 13.723 1.00 79.38 88 GLN A O 1
ATOM 714 N N . VAL A 1 89 ? 7.219 -9.646 11.577 1.00 77.94 89 VAL A N 1
ATOM 715 C CA . VAL A 1 89 ? 6.895 -8.278 11.157 1.00 77.94 89 VAL A CA 1
ATOM 716 C C . VAL A 1 89 ? 5.393 -8.052 11.222 1.00 77.94 89 VAL A C 1
ATOM 718 O O . VAL A 1 89 ? 4.932 -7.036 11.752 1.00 77.94 89 VAL A O 1
ATOM 721 N N . THR A 1 90 ? 4.646 -9.039 10.736 1.00 78.88 90 THR A N 1
ATOM 722 C CA . THR A 1 90 ? 3.187 -9.062 10.749 1.00 78.88 90 THR A CA 1
ATOM 723 C C . THR A 1 90 ? 2.661 -8.949 12.175 1.00 78.88 90 THR A C 1
ATOM 725 O O . THR A 1 90 ? 1.841 -8.074 12.454 1.00 78.88 90 THR A O 1
ATOM 728 N N . GLU A 1 91 ? 3.191 -9.739 13.114 1.00 81.44 91 GLU A N 1
ATOM 729 C CA . GLU A 1 91 ? 2.784 -9.699 14.521 1.00 81.44 91 GLU A CA 1
ATOM 730 C C . GLU A 1 91 ? 3.085 -8.338 15.177 1.00 81.44 91 GLU A C 1
ATOM 732 O O . GLU A 1 91 ? 2.237 -7.774 15.880 1.00 81.44 91 GLU A O 1
ATOM 737 N N . GLN A 1 92 ? 4.267 -7.762 14.932 1.00 83.81 92 GLN A N 1
ATOM 738 C CA . GLN A 1 92 ? 4.646 -6.458 15.488 1.00 83.81 92 GLN A CA 1
ATOM 739 C C . GLN A 1 92 ? 3.761 -5.323 14.946 1.00 83.81 92 GLN A C 1
ATOM 741 O O . GLN A 1 92 ? 3.329 -4.434 15.698 1.00 83.81 92 GLN A O 1
ATOM 746 N N . PHE A 1 93 ? 3.439 -5.366 13.652 1.00 81.94 93 PHE A N 1
ATOM 747 C CA . PHE A 1 93 ? 2.530 -4.409 13.031 1.00 81.94 93 PHE A CA 1
ATOM 748 C C . PHE A 1 93 ? 1.089 -4.593 13.535 1.00 81.94 93 PHE A C 1
ATOM 750 O O . PHE A 1 93 ? 0.421 -3.609 13.869 1.00 81.94 93 PHE A O 1
ATOM 757 N N . PHE A 1 94 ? 0.633 -5.837 13.718 1.00 80.94 94 PHE A N 1
ATOM 758 C CA . PHE A 1 94 ? -0.662 -6.160 14.321 1.00 80.94 94 PHE A CA 1
ATOM 759 C C . PHE A 1 94 ? -0.793 -5.631 15.749 1.00 80.94 94 PHE A C 1
ATOM 761 O O . PHE A 1 94 ? -1.782 -4.965 16.057 1.00 80.94 94 PHE A O 1
ATOM 768 N N . LYS A 1 95 ? 0.209 -5.848 16.611 1.00 82.88 95 LYS A N 1
ATOM 769 C CA . LYS A 1 95 ? 0.232 -5.305 17.983 1.00 82.88 95 LYS A CA 1
ATOM 770 C C . LYS A 1 95 ? 0.093 -3.784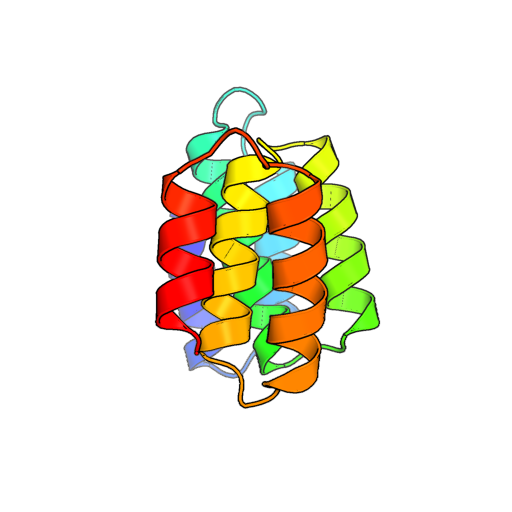 17.979 1.00 82.88 95 LYS A C 1
ATOM 772 O O . LYS A 1 95 ? -0.674 -3.221 18.763 1.00 82.88 95 LYS A O 1
ATOM 777 N N . THR A 1 96 ? 0.778 -3.113 17.054 1.00 83.88 96 THR A N 1
ATOM 778 C CA . THR A 1 96 ? 0.690 -1.657 16.883 1.00 83.88 96 THR A CA 1
ATOM 779 C C . THR A 1 96 ? -0.710 -1.227 16.436 1.00 83.88 96 THR A C 1
ATOM 781 O O . THR A 1 96 ? -1.285 -0.302 17.017 1.00 83.88 96 THR A O 1
ATOM 784 N N . CYS A 1 97 ? -1.303 -1.932 15.470 1.00 81.81 97 CYS A N 1
ATOM 785 C CA . CYS A 1 97 ? -2.652 -1.667 14.973 1.00 81.81 97 CYS A CA 1
ATOM 786 C C . CYS A 1 97 ? -3.728 -1.899 16.038 1.00 81.81 97 CYS A C 1
ATOM 788 O O . CYS A 1 97 ? -4.596 -1.052 16.220 1.00 81.81 97 CYS A O 1
ATOM 790 N N . VAL A 1 98 ? -3.665 -3.004 16.779 1.00 82.12 98 VAL A N 1
ATOM 791 C CA . VAL A 1 98 ? -4.600 -3.317 17.869 1.00 82.12 98 VAL A CA 1
ATOM 792 C C . VAL A 1 98 ? -4.489 -2.281 18.986 1.00 82.12 98 VAL A C 1
ATOM 794 O O . VAL A 1 98 ? -5.504 -1.816 19.500 1.00 82.12 98 VAL A O 1
ATOM 797 N N . ARG A 1 99 ? -3.269 -1.829 19.310 1.00 82.94 99 ARG A N 1
ATOM 798 C CA . ARG A 1 99 ? -3.043 -0.755 20.288 1.00 82.94 99 ARG A CA 1
ATOM 799 C C . ARG A 1 99 ? -3.616 0.591 19.835 1.00 82.94 99 ARG A C 1
ATOM 801 O O . ARG A 1 99 ? -4.111 1.347 20.668 1.00 82.94 99 ARG A O 1
ATOM 808 N N . LYS A 1 100 ? -3.553 0.887 18.536 1.00 81.94 100 LYS A N 1
ATOM 809 C CA . LYS A 1 100 ? -4.077 2.127 17.940 1.00 81.94 100 LYS A CA 1
ATOM 810 C C . LYS A 1 100 ? -5.598 2.089 17.757 1.00 81.94 100 LYS A C 1
ATOM 812 O O . LYS A 1 100 ? -6.267 3.092 17.972 1.00 81.94 100 LYS A O 1
ATOM 817 N N . TYR A 1 101 ? -6.153 0.925 17.427 1.00 82.44 101 TYR A N 1
ATOM 818 C CA . TYR A 1 101 ? -7.569 0.712 17.123 1.00 82.44 101 TYR A CA 1
ATOM 819 C C . TYR A 1 101 ? -8.249 -0.215 18.142 1.00 82.44 101 TYR A C 1
ATOM 821 O O . TYR A 1 101 ? -9.046 -1.076 17.764 1.00 82.44 101 TYR A O 1
ATOM 829 N N . ARG A 1 102 ? -7.972 -0.019 19.442 1.00 76.81 102 ARG A N 1
ATOM 830 C CA . ARG A 1 102 ? -8.458 -0.880 20.545 1.00 76.81 102 ARG A CA 1
ATOM 831 C C . ARG A 1 102 ? -9.974 -1.054 20.587 1.00 76.81 102 ARG A C 1
ATOM 833 O O . ARG A 1 102 ? -10.449 -2.094 21.017 1.00 76.81 102 ARG A O 1
ATOM 840 N N . GLN A 1 103 ? -10.731 -0.059 20.135 1.00 77.81 103 GLN A N 1
ATOM 841 C CA . GLN A 1 103 ? -12.198 -0.096 20.128 1.00 77.81 103 GLN A CA 1
ATOM 842 C C . GLN A 1 103 ? -12.778 -0.913 18.959 1.00 77.81 103 GLN A C 1
ATOM 844 O O . GLN A 1 103 ? -13.978 -1.153 18.891 1.00 77.81 103 GLN A O 1
ATOM 849 N N . SER A 1 104 ? -11.949 -1.329 17.998 1.00 77.56 104 SER A N 1
ATOM 850 C CA . SER A 1 104 ? -12.412 -2.026 16.802 1.00 77.56 104 SER A CA 1
ATOM 851 C C . SER A 1 104 ? -12.397 -3.537 17.021 1.00 77.56 104 SER A C 1
ATOM 853 O O . SER A 1 104 ? -11.372 -4.177 16.790 1.00 77.56 104 SER A O 1
ATOM 855 N N . CYS A 1 105 ? -13.542 -4.134 17.368 1.00 76.81 105 CYS A N 1
ATOM 856 C CA . CYS A 1 105 ? -13.677 -5.591 17.545 1.00 76.81 105 CYS A CA 1
ATOM 857 C C . CYS A 1 105 ? -13.155 -6.389 16.337 1.00 76.81 105 CYS A C 1
ATOM 859 O O . CYS A 1 105 ? -12.506 -7.414 16.501 1.00 76.81 105 CYS A O 1
ATOM 861 N N . LYS A 1 106 ? -13.343 -5.873 15.112 1.00 78.25 106 LYS A N 1
ATOM 862 C CA . LYS A 1 106 ? -12.823 -6.494 13.879 1.00 78.25 106 LYS A CA 1
ATOM 863 C C . LYS A 1 106 ? -11.296 -6.658 13.869 1.00 78.25 106 LYS A C 1
ATOM 865 O O . LYS A 1 106 ? -10.804 -7.631 13.312 1.00 78.25 106 LYS A O 1
ATOM 870 N N . MET A 1 107 ? -10.555 -5.724 14.469 1.00 79.00 107 MET A N 1
ATOM 871 C CA . MET A 1 107 ? -9.088 -5.795 14.526 1.00 79.00 107 MET A CA 1
ATOM 872 C C . MET A 1 107 ? -8.629 -6.856 15.521 1.00 79.00 107 MET A C 1
ATOM 874 O O . MET A 1 107 ? -7.695 -7.595 15.236 1.00 79.00 107 MET A O 1
ATOM 878 N N . TRP A 1 108 ? -9.324 -6.961 16.654 1.00 80.44 108 TRP A N 1
ATOM 879 C CA . TRP A 1 108 ? -9.088 -8.014 17.637 1.00 80.44 108 TRP A CA 1
ATOM 880 C C . TRP A 1 108 ? -9.411 -9.402 17.091 1.00 80.44 108 TRP A C 1
ATOM 882 O O . TRP A 1 108 ? -8.617 -10.314 17.281 1.00 80.44 108 TRP A O 1
ATOM 892 N N . LEU A 1 109 ? -10.526 -9.551 16.365 1.00 81.44 109 LEU A N 1
ATOM 893 C CA . LEU A 1 109 ? -10.889 -10.816 15.721 1.00 81.44 109 LEU A CA 1
ATOM 894 C C . LEU A 1 109 ? -9.835 -11.257 14.700 1.00 81.44 109 LEU A C 1
ATOM 896 O O . LEU A 1 109 ? -9.446 -12.417 14.697 1.00 81.44 109 LEU A O 1
ATOM 900 N N . ARG A 1 110 ? -9.328 -10.332 13.873 1.00 77.12 110 ARG A N 1
ATOM 901 C CA . ARG A 1 110 ? -8.231 -10.642 12.944 1.00 77.12 110 ARG A CA 1
ATOM 902 C C . ARG A 1 110 ? -6.937 -11.014 13.662 1.00 77.12 110 ARG A C 1
ATOM 904 O O . ARG A 1 110 ? -6.301 -11.982 13.280 1.00 77.12 110 ARG A O 1
ATOM 911 N N . TYR A 1 111 ? -6.579 -10.292 14.723 1.00 76.25 111 TYR A N 1
ATOM 912 C CA . TYR A 1 111 ? -5.396 -10.619 15.520 1.00 76.25 111 TYR A CA 1
ATOM 913 C C . TYR A 1 111 ? -5.493 -12.002 16.176 1.00 76.25 111 TYR A C 1
ATOM 915 O O . TYR A 1 111 ? -4.506 -12.725 16.229 1.00 76.25 111 TYR A O 1
ATOM 923 N N . ALA A 1 112 ? -6.680 -12.379 16.656 1.00 77.12 112 ALA A N 1
ATOM 924 C CA . ALA A 1 112 ? -6.919 -13.702 17.218 1.00 77.12 112 ALA A CA 1
ATOM 925 C C . ALA A 1 112 ? -6.825 -14.816 16.164 1.00 77.12 112 ALA A C 1
ATOM 927 O O . ALA A 1 112 ? -6.373 -15.898 16.502 1.00 77.12 112 ALA A O 1
ATOM 928 N N . ALA A 1 113 ? -7.216 -14.551 14.912 1.00 76.44 113 ALA A N 1
ATOM 929 C CA . ALA A 1 113 ? -7.145 -15.517 13.812 1.00 76.44 113 ALA A CA 1
ATOM 930 C C . ALA A 1 113 ? -5.728 -15.727 13.242 1.00 76.44 113 ALA A C 1
ATOM 932 O O . ALA A 1 113 ? -5.514 -16.687 12.511 1.00 76.44 113 ALA A O 1
ATOM 933 N N . LEU A 1 114 ? -4.782 -14.828 13.539 1.00 67.88 114 LEU A N 1
ATOM 934 C CA . LEU A 1 114 ? -3.371 -14.962 13.153 1.00 67.88 114 LEU A CA 1
ATOM 935 C C . LEU A 1 114 ? -2.595 -15.926 14.076 1.00 67.88 114 LEU A C 1
ATOM 937 O O . LEU A 1 114 ? -1.518 -16.388 13.709 1.00 67.88 114 LEU A O 1
ATOM 941 N N . LYS A 1 115 ? -3.111 -16.173 15.286 1.00 54.41 115 LYS A N 1
ATOM 942 C CA . LYS A 1 115 ? -2.540 -17.090 16.281 1.00 54.41 115 LYS A CA 1
ATOM 943 C C . LYS A 1 115 ? -3.084 -18.500 16.114 1.00 54.41 115 LYS A C 1
ATOM 945 O O . LYS A 1 115 ? -2.297 -19.430 16.388 1.00 54.41 115 LYS A O 1
#

Foldseek 3Di:
DLLVVLVVCVVVVNLVVSLVSLVVQCVPDDLVPQVSNLVSLLSNLLSCLVPNDPVVSVVSLVVNVVSHPNLVSLVSNLVSVLVPPCLVVSLVSLVVSCVVPVVDVVSVVVNVVSD

Sequence (115 aa):
IWIKYVALHLQMADIDKARAVCARALKSINFREEGERFNVYVARLNLESMYGTREDLMSQFEEACKLCDPKKLHTQLLGIFEKGDDAQVTEQFFKTCVRKYRQSCKMWLRYAALK

Radius of gyration: 14.67 Å; chains: 1; bounding box: 26×32×39 Å